Protein AF-A0A6J1DHR5-F1 (afdb_monomer)

Foldseek 3Di:
DDDDDDDDDDDDDDDDDDDPPDPCDDDPDCPPPPVNVVVVVCVVCPPVDDDDPDPPPVVCVVVVVPCVVVVCVCVPVVVVVVVVVVVVVVVVCPVPDDDPDDDDDD

InterPro domains:
  IPR040374 Protein BIC [PTHR34207] (28-106)

Radius of gyration: 37.53 Å; Cα contacts (8 Å, |Δi|>4): 6; chains: 1; bounding box: 62×73×91 Å

Organism: Momordica charantia (NCBI:txid3673)

pLDDT: mean 74.22, std 20.15, range [38.44, 95.81]

Mean predicted aligned error: 18.08 Å

Secondary structure (DSSP, 8-state):
-----------------------------S-S-HHHHHHHHHHHHTTTPPPPS--S-TTHHHHHH-THHHHHHHTSHHHHHHHHHHHHHHHHHHHHS---------

Sequence (106 aa):
MILPINPASAAAPESHDGSGVEKLLQPSKSSCGVRERLKRHREEVAGKVTVPEKWGKEELLKDWIDYSAFDRILAAKRIATARASLAAEGRRAANSRPALRVESRC

Solvent-accessible surface area (backbone atoms only — not comparable to full-atom values): 7392 Å² total; per-residue (Å²): 140,89,85,84,87,87,82,86,87,87,83,86,87,90,80,91,88,77,82,96,76,79,88,86,78,80,84,80,66,79,80,57,48,78,65,56,49,49,52,50,50,51,65,73,43,59,93,72,68,76,82,69,98,66,90,84,57,70,76,54,57,63,59,62,70,56,49,61,67,60,47,53,58,62,66,28,65,66,52,52,51,50,53,50,50,51,53,52,47,52,50,52,53,56,76,72,39,83,82,80,76,83,77,87,80,131

Structure (mmCIF, N/CA/C/O backbone):
data_AF-A0A6J1DHR5-F1
#
_entry.id   AF-A0A6J1DHR5-F1
#
loop_
_atom_site.group_PDB
_atom_site.id
_atom_site.type_symbol
_atom_site.label_atom_id
_atom_site.label_alt_id
_atom_site.label_comp_id
_atom_site.label_asym_id
_atom_site.label_entity_id
_atom_site.label_seq_id
_atom_site.pdbx_PDB_ins_code
_atom_site.Cartn_x
_atom_site.Cartn_y
_atom_site.Cartn_z
_atom_site.occupancy
_atom_site.B_iso_or_equiv
_atom_site.auth_seq_id
_atom_site.auth_comp_id
_atom_site.auth_asym_id
_atom_site.auth_atom_id
_atom_site.pdbx_PDB_model_num
ATOM 1 N N . MET A 1 1 ? -27.251 63.448 62.997 1.00 43.22 1 MET A N 1
ATOM 2 C CA . MET A 1 1 ? -26.210 63.621 64.031 1.00 43.22 1 MET A CA 1
ATOM 3 C C . MET A 1 1 ? -24.959 62.917 63.535 1.00 43.22 1 MET A C 1
ATOM 5 O O . MET A 1 1 ? -25.034 61.731 63.253 1.00 43.22 1 MET A O 1
ATOM 9 N N . ILE A 1 2 ? -23.875 63.660 63.316 1.00 44.88 2 ILE A N 1
ATOM 10 C CA . ILE A 1 2 ? -22.545 63.137 62.965 1.00 44.88 2 ILE A CA 1
ATOM 11 C C . ILE A 1 2 ? -21.660 63.277 64.211 1.00 44.88 2 ILE A C 1
ATOM 13 O O . ILE A 1 2 ? -21.801 64.284 64.903 1.00 44.88 2 ILE A O 1
ATOM 17 N N . LEU A 1 3 ? -20.770 62.289 64.410 1.00 45.09 3 LEU A N 1
ATOM 18 C CA . LEU A 1 3 ? -19.476 62.244 65.135 1.00 45.09 3 LEU A CA 1
ATOM 19 C C . LEU A 1 3 ? -19.399 61.059 66.130 1.00 45.09 3 LEU A C 1
ATOM 21 O O . LEU A 1 3 ? -20.418 60.730 66.732 1.00 45.09 3 LEU A O 1
ATOM 25 N N . PRO A 1 4 ? -18.202 60.511 66.435 1.00 45.06 4 PRO A N 1
ATOM 26 C CA . PRO A 1 4 ? -16.991 60.404 65.612 1.00 45.06 4 PRO A CA 1
ATOM 27 C C . PRO A 1 4 ? -16.317 59.011 65.673 1.00 45.06 4 PRO A C 1
ATOM 29 O O . PRO A 1 4 ? -16.642 58.143 66.476 1.00 45.06 4 PRO A O 1
ATOM 32 N N . ILE A 1 5 ? -15.333 58.838 64.794 1.00 46.94 5 ILE A N 1
ATOM 33 C CA . ILE A 1 5 ? -14.341 57.755 64.774 1.00 46.94 5 ILE A CA 1
ATOM 34 C C . ILE A 1 5 ? -13.220 58.048 65.797 1.00 46.94 5 ILE A C 1
ATOM 36 O O . ILE A 1 5 ? -12.957 59.220 66.068 1.00 46.94 5 ILE A O 1
ATOM 40 N N . ASN A 1 6 ? -12.518 56.973 66.206 1.00 47.69 6 ASN A N 1
ATOM 41 C CA . ASN A 1 6 ? -11.141 56.854 66.750 1.00 47.69 6 ASN A CA 1
ATOM 42 C C . ASN A 1 6 ? -10.959 56.729 68.282 1.00 47.69 6 ASN A C 1
ATOM 44 O O . ASN A 1 6 ? -11.803 57.198 69.038 1.00 47.69 6 ASN A O 1
ATOM 48 N N . PRO A 1 7 ? -9.776 56.278 68.763 1.00 52.38 7 PRO A N 1
ATOM 49 C CA . PRO A 1 7 ? -8.885 55.205 68.276 1.00 52.38 7 PRO A CA 1
ATOM 50 C C . PRO A 1 7 ? -8.278 54.365 69.437 1.00 52.38 7 PRO A C 1
ATOM 52 O O . PRO A 1 7 ? -8.415 54.697 70.606 1.00 52.38 7 PRO A O 1
ATOM 55 N N . ALA A 1 8 ? -7.474 53.360 69.080 1.00 39.16 8 ALA A N 1
ATOM 56 C CA . ALA A 1 8 ? -6.364 52.824 69.880 1.00 39.16 8 ALA A CA 1
ATOM 57 C C . ALA A 1 8 ? -6.686 51.959 71.119 1.00 39.16 8 ALA A C 1
ATOM 59 O O . ALA A 1 8 ? -6.861 52.438 72.233 1.00 39.16 8 ALA A O 1
ATOM 60 N N . SER A 1 9 ? -6.501 50.648 70.957 1.00 39.69 9 SER A N 1
ATOM 61 C CA . SER A 1 9 ? -5.573 49.948 71.846 1.00 39.69 9 SER A CA 1
ATOM 62 C C . SER A 1 9 ? -4.668 49.063 70.998 1.00 39.69 9 SER A C 1
ATOM 64 O O . SER A 1 9 ? -5.127 48.212 70.238 1.00 39.69 9 SER A O 1
ATOM 66 N N . ALA A 1 10 ? -3.385 49.386 71.055 1.00 45.09 10 ALA A N 1
ATOM 67 C CA . ALA A 1 10 ? -2.303 48.804 70.291 1.00 45.09 10 ALA A CA 1
ATOM 68 C C . ALA A 1 10 ? -1.669 47.641 71.063 1.00 45.09 10 ALA A C 1
ATOM 70 O O . ALA A 1 10 ? -1.391 47.799 72.247 1.00 45.09 10 ALA A O 1
ATOM 71 N N . ALA A 1 11 ? -1.378 46.535 70.372 1.00 39.44 11 ALA A N 1
ATOM 72 C CA . ALA A 1 11 ? -0.170 45.718 70.547 1.00 39.44 11 ALA A CA 1
ATOM 73 C C . ALA A 1 11 ? -0.157 44.578 69.504 1.00 39.44 11 ALA A C 1
ATOM 75 O O . ALA A 1 11 ? -1.039 43.726 69.495 1.00 39.44 11 ALA A O 1
ATOM 76 N N . ALA A 1 12 ? 0.836 44.595 68.614 1.00 43.91 12 ALA A N 1
ATOM 77 C CA . ALA A 1 12 ? 1.287 43.459 67.792 1.00 43.91 12 ALA A CA 1
ATOM 78 C C . ALA A 1 12 ? 2.415 42.704 68.551 1.00 43.91 12 ALA A C 1
ATOM 80 O O . ALA A 1 12 ? 2.706 43.126 69.675 1.00 43.91 12 ALA A O 1
ATOM 81 N N . PRO A 1 13 ? 3.164 41.727 67.980 1.00 56.06 13 PRO A N 1
ATOM 82 C CA . PRO A 1 13 ? 3.050 40.963 66.720 1.00 56.06 13 PRO A CA 1
ATOM 83 C C . PRO A 1 13 ? 3.190 39.430 66.981 1.00 56.06 13 PRO A C 1
ATOM 85 O O . PRO A 1 13 ? 2.895 39.016 68.092 1.00 56.06 13 PRO A O 1
ATOM 88 N N . GLU A 1 14 ? 3.667 38.647 65.989 1.00 38.56 14 GLU A N 1
ATOM 89 C CA . GLU A 1 14 ? 4.045 37.200 65.968 1.00 38.56 14 GLU A CA 1
ATOM 90 C C . GLU A 1 14 ? 3.063 36.357 65.119 1.00 38.56 14 GLU A C 1
ATOM 92 O O . GLU A 1 14 ? 1.865 36.372 65.370 1.00 38.56 14 GLU A O 1
ATOM 97 N N . SER A 1 15 ? 3.425 35.567 64.107 1.00 43.22 15 SER A N 1
ATOM 98 C CA . SER A 1 15 ? 4.636 35.374 63.301 1.00 43.22 15 SER A CA 1
ATOM 99 C C . SER A 1 15 ? 4.249 34.400 62.160 1.00 43.22 15 SER A C 1
ATOM 101 O O . SER A 1 15 ? 3.221 33.728 62.206 1.00 43.22 15 SER A O 1
ATOM 103 N N . HIS A 1 16 ? 5.046 34.417 61.091 1.00 48.34 16 HIS A N 1
ATOM 104 C CA . HIS A 1 16 ? 4.967 33.603 59.870 1.00 48.34 16 HIS A CA 1
ATOM 105 C C . HIS A 1 16 ? 4.837 32.083 60.084 1.00 48.34 16 HIS A C 1
ATOM 107 O O . HIS A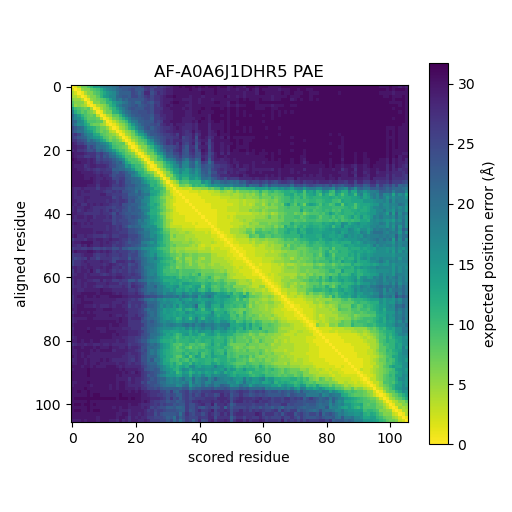 1 16 ? 5.404 31.583 61.045 1.00 48.34 16 HIS A O 1
ATOM 113 N N . ASP A 1 17 ? 4.257 31.391 59.085 1.00 38.44 17 ASP A N 1
ATOM 114 C CA . ASP A 1 17 ? 4.646 30.070 58.514 1.00 38.44 17 ASP A CA 1
ATOM 115 C C . ASP A 1 17 ? 3.363 29.351 58.027 1.00 38.44 17 ASP A C 1
ATOM 117 O O . ASP A 1 17 ? 2.397 29.247 58.765 1.00 38.44 17 ASP A O 1
ATOM 121 N N . GLY A 1 18 ? 3.162 28.894 56.796 1.00 40.59 18 GLY A N 1
ATOM 122 C CA . GLY A 1 18 ? 4.077 28.552 55.731 1.00 40.59 18 GLY A CA 1
ATOM 123 C C . GLY A 1 18 ? 3.283 28.106 54.517 1.00 40.59 18 GLY A C 1
ATOM 124 O O . GLY A 1 18 ? 2.320 27.351 54.606 1.00 40.59 18 GLY A O 1
ATOM 125 N N . SER A 1 19 ? 3.741 28.587 53.370 1.00 41.00 19 SER A N 1
ATOM 126 C CA . SER A 1 19 ? 4.042 27.729 52.232 1.00 41.00 19 SER A CA 1
ATOM 127 C C . SER A 1 19 ? 2.963 26.716 51.824 1.00 41.00 19 SER A C 1
ATOM 129 O O . SER A 1 19 ? 3.082 25.510 52.034 1.00 41.00 19 SER A O 1
ATOM 131 N N . GLY A 1 20 ? 1.953 27.208 51.104 1.00 39.62 20 GLY A N 1
ATOM 132 C CA . GLY A 1 20 ? 1.202 26.402 50.146 1.00 39.62 20 GLY A CA 1
ATOM 133 C C . GLY A 1 20 ? 2.110 25.972 48.991 1.00 39.62 20 GLY A C 1
ATOM 134 O O . GLY A 1 20 ? 2.027 26.516 47.892 1.00 39.62 20 GLY A O 1
ATOM 135 N N . VAL A 1 21 ? 2.990 25.006 49.247 1.00 51.81 21 VAL A N 1
ATOM 136 C CA . VAL A 1 21 ? 3.760 24.281 48.237 1.00 51.81 21 VAL A CA 1
ATOM 137 C C . VAL A 1 21 ? 3.404 22.810 48.341 1.00 51.81 21 VAL A C 1
ATOM 139 O O . VAL A 1 21 ? 4.001 22.069 49.096 1.00 51.81 21 VAL A O 1
ATOM 142 N N . GLU A 1 22 ? 2.396 22.396 47.583 1.00 48.53 22 GLU A N 1
ATOM 143 C CA . GLU A 1 22 ? 2.410 21.104 46.890 1.00 48.53 22 GLU A CA 1
ATOM 144 C C . GLU A 1 22 ? 1.215 21.027 45.938 1.00 48.53 22 GLU A C 1
ATOM 146 O O . GLU A 1 22 ? 0.290 20.231 46.055 1.00 48.53 22 GLU A O 1
ATOM 151 N N . LYS A 1 23 ? 1.258 21.874 44.909 1.00 44.97 23 LYS A N 1
ATOM 152 C CA . LYS A 1 23 ? 0.707 21.476 43.612 1.00 44.97 23 LYS A CA 1
ATOM 153 C C . LYS A 1 23 ? 1.863 21.207 42.659 1.00 44.97 23 LYS A C 1
ATOM 155 O O . LYS A 1 23 ? 2.026 21.859 41.636 1.00 44.97 23 LYS A O 1
ATOM 160 N N . LEU A 1 24 ? 2.697 20.248 43.052 1.00 48.88 24 LEU A N 1
ATOM 161 C CA . LEU A 1 24 ? 3.796 19.705 42.260 1.00 48.88 24 LEU A CA 1
ATOM 162 C C . LEU A 1 24 ? 3.430 18.281 41.819 1.00 48.88 24 LEU A C 1
ATOM 164 O O . LEU A 1 24 ? 3.979 17.294 42.279 1.00 48.88 24 LEU A O 1
ATOM 168 N N . LEU A 1 25 ? 2.452 18.192 40.916 1.00 48.81 25 LEU A N 1
ATOM 169 C CA . LEU A 1 25 ? 2.140 17.014 40.098 1.00 48.81 25 LEU A CA 1
ATOM 170 C C . LEU A 1 25 ? 1.260 17.559 38.948 1.00 48.81 25 LEU A C 1
ATOM 172 O O . LEU A 1 25 ? 0.140 17.984 39.189 1.00 48.81 25 LEU A O 1
ATOM 176 N N . GLN A 1 26 ? 1.668 17.663 37.685 1.00 41.56 26 GLN A N 1
ATOM 177 C CA . GLN A 1 26 ? 2.598 16.831 36.934 1.00 41.56 26 GLN A CA 1
ATOM 178 C C . GLN A 1 26 ? 3.148 17.599 35.726 1.00 41.56 26 GLN A C 1
ATOM 180 O O . GLN A 1 26 ? 2.387 18.009 34.851 1.00 41.56 26 GLN A O 1
ATOM 185 N N . PRO A 1 27 ? 4.471 17.638 35.570 1.00 48.22 27 PRO A N 1
ATOM 186 C CA . PRO A 1 27 ? 5.073 17.482 34.265 1.00 48.22 27 PRO A CA 1
ATOM 187 C C . PRO A 1 27 ? 5.803 16.140 34.260 1.00 48.22 27 PRO A C 1
ATOM 189 O O . PRO A 1 27 ? 7.018 16.089 34.447 1.00 48.22 27 PRO A O 1
ATOM 192 N N . SER A 1 28 ? 5.098 15.025 34.024 1.00 41.38 28 SER A N 1
ATOM 193 C CA . SER A 1 28 ? 5.810 13.809 33.620 1.00 41.38 28 SER A CA 1
ATOM 194 C C . SER A 1 28 ? 6.206 13.970 32.155 1.00 41.38 28 SER A C 1
ATOM 196 O O . SER A 1 28 ? 5.529 13.524 31.226 1.00 41.38 28 SER A O 1
ATOM 198 N N . LYS A 1 29 ? 7.326 14.673 31.982 1.00 52.25 29 LYS A N 1
ATOM 199 C CA . LYS A 1 29 ? 8.389 14.378 31.025 1.00 52.25 29 LYS A CA 1
ATOM 200 C C . LYS A 1 29 ? 8.173 12.987 30.429 1.00 52.25 29 LYS A C 1
ATOM 202 O O . LYS A 1 29 ? 8.122 12.001 31.164 1.00 52.25 29 LYS A O 1
ATOM 207 N N . SER A 1 30 ? 8.033 12.903 29.113 1.00 54.53 30 SER A N 1
ATOM 208 C CA . SER A 1 30 ? 7.947 11.656 28.355 1.00 54.53 30 SER A CA 1
ATOM 209 C C . SER A 1 30 ? 9.263 10.858 28.423 1.00 54.53 30 SER A C 1
ATOM 211 O O . SER A 1 30 ? 9.895 10.598 27.407 1.00 54.53 30 SER A O 1
ATOM 213 N N . SER A 1 31 ? 9.690 10.472 29.629 1.00 58.88 31 SER A N 1
ATOM 214 C CA . SER A 1 31 ? 10.714 9.452 29.883 1.00 58.88 31 SER A CA 1
ATOM 215 C C . SER A 1 31 ? 10.223 8.065 29.460 1.00 58.88 31 SER A C 1
ATOM 217 O O . SER A 1 31 ? 11.012 7.138 29.323 1.00 58.88 31 SER A O 1
ATOM 219 N N . CYS A 1 32 ? 8.917 7.933 29.245 1.00 60.94 32 CYS A N 1
ATOM 220 C CA . CYS A 1 32 ? 8.289 6.783 28.634 1.00 60.94 32 CYS A CA 1
ATOM 221 C C . CYS A 1 32 ? 8.651 6.788 27.141 1.00 60.94 32 CYS A C 1
ATOM 223 O O . CYS A 1 32 ? 8.223 7.687 26.410 1.00 60.94 32 CYS A O 1
ATOM 225 N N . GLY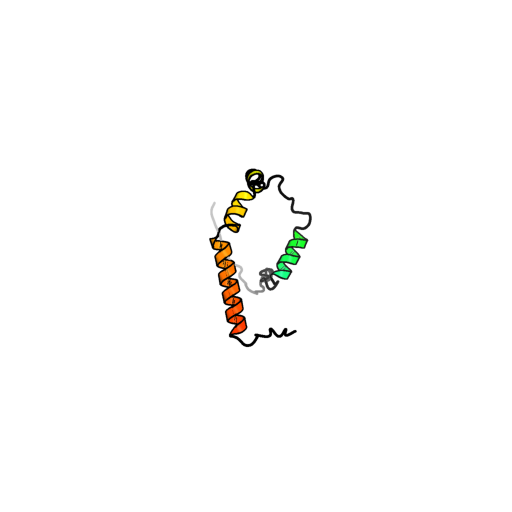 A 1 33 ? 9.473 5.832 26.708 1.00 87.06 33 GLY A N 1
ATOM 226 C CA . GLY A 1 33 ? 9.866 5.692 25.311 1.00 87.06 33 GLY A CA 1
ATOM 227 C C . GLY A 1 33 ? 8.657 5.544 24.385 1.00 87.06 33 GLY A C 1
ATOM 228 O O . GLY A 1 33 ? 7.521 5.309 24.810 1.00 87.06 33 GLY A O 1
ATOM 229 N N . VAL A 1 34 ? 8.888 5.683 23.074 1.00 92.25 34 VAL A N 1
ATOM 230 C CA . VAL A 1 34 ? 7.825 5.565 22.055 1.00 92.25 34 VAL A CA 1
ATOM 231 C C . VAL A 1 34 ? 7.056 4.246 22.205 1.00 92.25 34 VAL A C 1
ATOM 233 O O . VAL A 1 34 ? 5.835 4.221 22.039 1.00 92.25 34 VAL A O 1
ATOM 236 N N . ARG A 1 35 ? 7.756 3.168 22.580 1.00 93.50 35 ARG A N 1
ATOM 237 C CA . ARG A 1 35 ? 7.178 1.846 22.840 1.00 93.50 35 ARG A CA 1
ATOM 238 C C . ARG A 1 35 ? 6.215 1.870 24.022 1.00 93.50 35 ARG A C 1
ATOM 240 O O . ARG A 1 35 ? 5.080 1.419 23.888 1.00 93.50 35 ARG A O 1
ATOM 247 N N . GLU A 1 36 ? 6.648 2.381 25.165 1.00 93.94 36 GLU A N 1
ATOM 248 C CA . GLU A 1 36 ? 5.857 2.379 26.394 1.00 93.94 36 GLU A CA 1
ATOM 249 C C . GLU A 1 36 ? 4.658 3.335 26.277 1.00 93.94 36 GLU A C 1
ATOM 251 O O . GLU A 1 36 ? 3.567 3.018 26.755 1.00 93.94 36 GLU A O 1
ATOM 256 N N . ARG A 1 37 ? 4.809 4.450 25.547 1.00 93.94 37 ARG A N 1
ATOM 257 C CA . ARG A 1 37 ? 3.693 5.341 25.195 1.00 93.94 37 ARG A CA 1
ATOM 258 C C . ARG A 1 37 ? 2.655 4.638 24.318 1.00 93.94 37 ARG A C 1
ATOM 260 O O . ARG A 1 37 ? 1.462 4.770 24.573 1.00 93.94 37 ARG A O 1
ATOM 267 N N . LEU A 1 38 ? 3.089 3.873 23.313 1.00 94.19 38 LEU A N 1
ATOM 268 C CA . LEU A 1 38 ? 2.180 3.116 22.448 1.00 94.19 38 LEU A CA 1
ATOM 269 C C . LEU A 1 38 ? 1.477 1.983 23.205 1.00 94.19 38 LEU A C 1
ATOM 271 O O . LEU A 1 38 ? 0.288 1.763 22.989 1.00 94.19 38 LEU A O 1
ATOM 275 N N . LYS A 1 39 ? 2.194 1.278 24.091 1.00 94.50 39 LYS A N 1
ATOM 276 C CA . LYS A 1 39 ? 1.617 0.216 24.927 1.00 94.50 39 LYS A CA 1
ATOM 277 C C . LYS A 1 39 ? 0.469 0.763 25.776 1.00 94.50 39 LYS A C 1
ATOM 279 O O . LYS A 1 39 ? -0.642 0.255 25.683 1.00 94.50 39 LYS A O 1
ATOM 284 N N . ARG A 1 40 ? 0.730 1.842 26.515 1.00 95.56 40 ARG A N 1
ATOM 285 C CA . ARG A 1 40 ? -0.274 2.504 27.354 1.00 95.56 40 ARG A CA 1
ATOM 286 C C . ARG A 1 40 ? -1.480 2.965 26.540 1.00 95.56 40 ARG A C 1
ATOM 288 O O . ARG A 1 40 ? -2.607 2.654 26.891 1.00 95.56 40 ARG A O 1
ATOM 295 N N . HIS A 1 41 ? -1.238 3.631 25.410 1.00 94.69 41 HIS A N 1
ATOM 296 C CA . HIS A 1 41 ? -2.318 4.120 24.558 1.00 94.69 41 HIS A CA 1
ATOM 297 C C . HIS A 1 41 ? -3.211 2.985 24.040 1.00 94.69 41 HIS A C 1
ATOM 299 O O . HIS A 1 41 ? -4.430 3.115 24.060 1.00 94.69 41 HIS A O 1
ATOM 305 N N . ARG A 1 42 ? -2.626 1.851 23.621 1.00 94.25 42 ARG A N 1
ATOM 306 C CA . ARG A 1 42 ? -3.392 0.670 23.186 1.00 94.25 42 ARG A CA 1
ATOM 307 C C . ARG A 1 42 ? -4.297 0.136 24.291 1.00 94.25 42 ARG A C 1
ATOM 309 O O . ARG A 1 42 ? -5.450 -0.160 24.011 1.00 94.25 42 ARG A O 1
ATOM 316 N N . GLU A 1 43 ? -3.783 0.023 25.513 1.00 95.69 43 GLU A N 1
ATOM 317 C CA . GLU A 1 43 ? -4.554 -0.434 26.678 1.00 95.69 43 GLU A CA 1
ATOM 318 C C . GLU A 1 43 ? -5.667 0.563 27.039 1.00 95.69 43 GLU A C 1
ATOM 320 O O . GLU A 1 43 ? -6.796 0.165 27.312 1.00 95.69 43 GLU A O 1
ATOM 325 N N . GLU A 1 44 ? -5.382 1.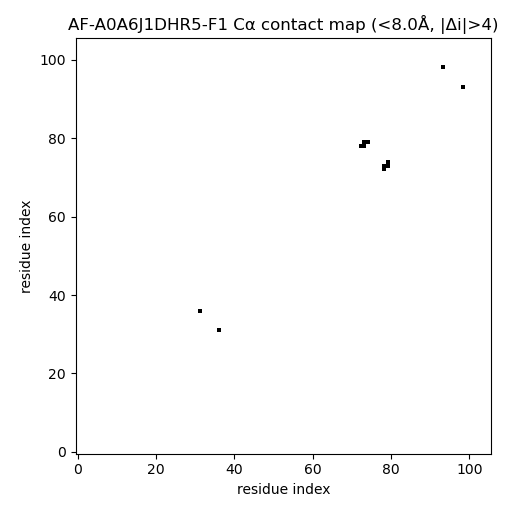865 26.977 1.00 95.50 44 GLU A N 1
ATOM 326 C CA . GLU A 1 44 ? -6.337 2.927 27.303 1.00 95.50 44 GLU A CA 1
ATOM 327 C C . GLU A 1 44 ? -7.538 2.969 26.353 1.00 95.50 44 GLU A C 1
ATOM 329 O O . GLU A 1 44 ? -8.659 3.213 26.812 1.00 95.50 44 GLU A O 1
ATOM 334 N N . VAL A 1 45 ? -7.318 2.752 25.052 1.00 95.81 45 VAL A N 1
ATOM 335 C CA . VAL A 1 45 ? -8.347 2.896 24.005 1.00 95.81 45 VAL A CA 1
ATOM 336 C C . VAL A 1 45 ? -8.952 1.567 23.540 1.00 95.81 45 VAL A C 1
ATOM 338 O O . VAL A 1 45 ? -9.927 1.573 22.783 1.00 95.81 45 VAL A O 1
ATOM 341 N N . ALA A 1 46 ? -8.414 0.428 23.993 1.00 93.44 46 ALA A N 1
ATOM 342 C CA . ALA A 1 46 ? -8.929 -0.900 23.665 1.00 93.44 46 ALA A CA 1
ATOM 343 C C . ALA A 1 46 ? -10.421 -1.015 24.017 1.00 93.44 46 ALA A C 1
ATOM 345 O O . ALA A 1 46 ? -10.834 -0.753 25.144 1.00 93.44 46 ALA A O 1
ATOM 346 N N 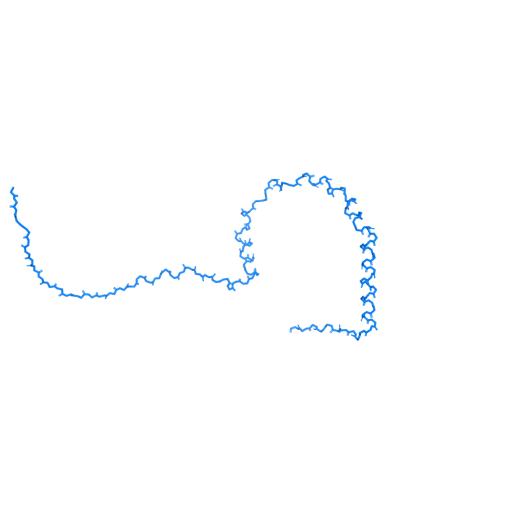. GLY A 1 47 ? -11.240 -1.379 23.027 1.00 93.81 47 GLY A N 1
ATOM 347 C CA . GLY A 1 47 ? -12.691 -1.535 23.177 1.00 93.81 47 GLY A CA 1
ATOM 348 C C . GLY A 1 47 ? -13.489 -0.232 23.311 1.00 93.81 47 GLY A C 1
ATOM 349 O O . GLY A 1 47 ? -14.714 -0.286 23.332 1.00 93.81 47 GLY A O 1
ATOM 350 N N . LYS A 1 48 ? -12.831 0.934 23.378 1.00 94.94 48 LYS A N 1
ATOM 351 C CA . LYS A 1 48 ? -13.490 2.251 23.493 1.00 94.94 48 LYS A CA 1
ATOM 352 C C . LYS A 1 48 ? -13.590 2.995 22.167 1.00 94.94 48 LYS A C 1
ATOM 354 O O . LYS A 1 48 ? -14.316 3.978 22.070 1.00 94.94 48 LYS A O 1
ATOM 359 N N . VAL A 1 49 ? -12.836 2.556 21.163 1.00 92.88 49 VAL A N 1
ATOM 360 C CA . VAL A 1 49 ? -12.817 3.171 19.836 1.00 92.88 49 VAL A CA 1
ATOM 361 C C . VAL A 1 49 ? -13.654 2.327 18.894 1.00 92.88 49 VAL A C 1
ATOM 363 O O . VAL A 1 49 ? -13.387 1.141 18.704 1.00 92.88 49 VAL A O 1
ATOM 366 N N . THR A 1 50 ? -14.655 2.956 18.294 1.00 93.31 50 THR A N 1
ATOM 367 C CA . THR A 1 50 ? -15.435 2.382 17.205 1.00 93.31 50 THR A CA 1
ATOM 368 C C . THR A 1 50 ? -14.853 2.831 15.872 1.00 93.31 50 THR A C 1
ATOM 370 O O . THR A 1 50 ? -14.410 3.970 15.712 1.00 93.31 50 THR A O 1
ATOM 373 N N . VAL A 1 51 ? -14.833 1.917 14.904 1.00 92.69 51 VAL A N 1
ATOM 374 C CA . VAL A 1 51 ? -14.544 2.286 13.518 1.00 92.69 51 VAL A CA 1
ATOM 375 C C . VAL A 1 51 ? -15.791 2.986 12.971 1.00 92.69 51 VAL A 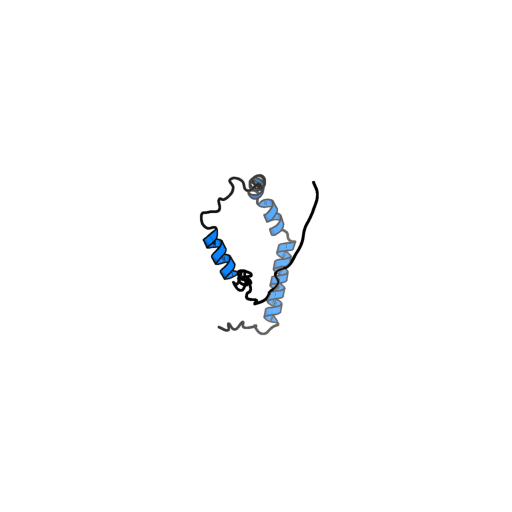C 1
ATOM 377 O O . VAL A 1 51 ? -16.890 2.450 13.137 1.00 92.69 51 VAL A O 1
ATOM 380 N N . PRO A 1 52 ? -15.657 4.171 12.356 1.00 95.31 52 PRO A N 1
ATOM 381 C CA . PRO A 1 52 ? -16.781 4.831 11.706 1.00 95.31 52 PRO A CA 1
ATOM 382 C C . PRO A 1 52 ? -17.420 3.940 10.633 1.00 95.31 52 PRO A C 1
ATOM 384 O O . PRO A 1 52 ? -16.722 3.189 9.956 1.00 95.31 52 PRO A O 1
ATOM 387 N N . GLU A 1 53 ? -18.736 4.066 10.437 1.00 94.88 53 GLU A N 1
ATOM 388 C CA . GLU A 1 53 ? -19.467 3.308 9.404 1.00 94.88 53 GLU A CA 1
ATOM 389 C C . GLU A 1 53 ? -18.955 3.615 7.988 1.00 94.88 53 GLU A C 1
ATOM 391 O O . GLU A 1 53 ? -18.941 2.748 7.118 1.00 94.88 53 GLU A O 1
ATOM 396 N N . LYS A 1 54 ? -18.507 4.854 7.770 1.00 94.88 54 LYS A N 1
ATOM 397 C CA . LYS A 1 54 ? -17.967 5.336 6.499 1.00 94.88 54 LYS A CA 1
ATOM 398 C C . LYS A 1 54 ? -16.538 5.817 6.695 1.00 94.88 54 LYS A C 1
ATOM 400 O O . LYS A 1 54 ? -16.243 6.558 7.632 1.00 94.88 54 LYS A O 1
ATOM 405 N N . TRP A 1 55 ? -15.665 5.430 5.780 1.00 92.25 55 TRP A N 1
ATOM 406 C CA . TRP A 1 55 ? -14.298 5.924 5.665 1.00 92.25 55 TRP A CA 1
ATOM 407 C C . TRP A 1 55 ? -14.239 7.267 4.911 1.00 92.25 55 TRP A C 1
ATOM 409 O O . TRP A 1 55 ? -13.320 8.056 5.132 1.00 92.25 55 TRP A O 1
ATOM 419 N N . GLY A 1 56 ? -15.222 7.559 4.053 1.00 93.44 56 GLY A N 1
ATOM 420 C CA . GLY A 1 56 ? -15.302 8.798 3.268 1.00 93.44 56 GLY A CA 1
ATOM 421 C C . GLY A 1 56 ? -14.511 8.766 1.956 1.00 93.44 56 GLY A C 1
ATOM 422 O O . GLY A 1 56 ? -14.269 9.810 1.359 1.00 93.44 56 GLY A O 1
ATOM 423 N N . LYS A 1 57 ? -14.067 7.581 1.527 1.00 92.25 57 LYS A N 1
ATOM 424 C CA . LYS A 1 57 ? -13.366 7.333 0.252 1.00 92.25 57 LYS A CA 1
ATOM 425 C C . LYS A 1 57 ? -13.954 6.139 -0.499 1.00 92.25 57 LYS A C 1
ATOM 427 O O . LYS A 1 57 ? -13.266 5.473 -1.268 1.00 92.25 57 LYS A O 1
ATOM 432 N N . GLU A 1 58 ? -15.226 5.844 -0.252 1.00 92.62 58 GLU A N 1
ATOM 433 C CA . GLU A 1 58 ? -15.925 4.681 -0.800 1.00 92.62 58 GLU A CA 1
ATOM 434 C C . GLU A 1 58 ? -15.977 4.707 -2.332 1.00 92.62 58 GLU A C 1
ATOM 436 O O . GLU A 1 58 ? -15.975 3.657 -2.967 1.00 92.62 58 GLU A O 1
ATOM 441 N N . GLU A 1 59 ? -15.978 5.896 -2.933 1.00 88.62 59 GLU A N 1
ATOM 442 C CA . GLU A 1 59 ? -15.941 6.076 -4.387 1.00 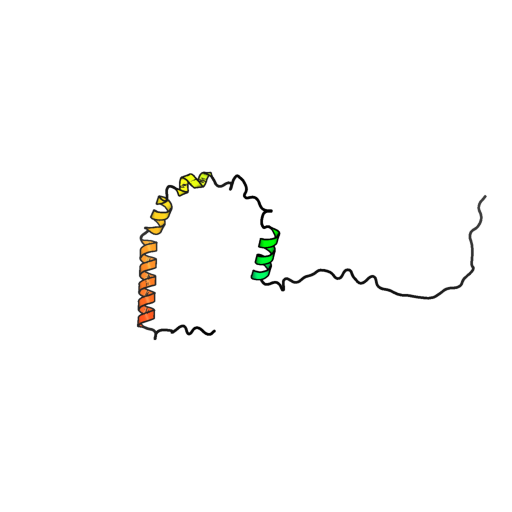88.62 59 GLU A CA 1
ATOM 443 C C . GLU A 1 59 ? -14.680 5.482 -5.032 1.00 88.62 59 GLU A C 1
ATOM 445 O O . GLU A 1 59 ? -14.780 4.843 -6.079 1.00 88.62 59 GLU A O 1
ATOM 450 N N . LEU A 1 60 ? -13.527 5.568 -4.355 1.00 86.56 60 LEU A N 1
ATOM 451 C CA . LEU A 1 60 ? -12.250 5.048 -4.855 1.00 86.56 60 LEU A CA 1
ATOM 452 C C . LEU A 1 60 ? -12.192 3.517 -4.858 1.00 86.56 60 LEU A C 1
ATOM 454 O O . LEU A 1 60 ? -11.352 2.938 -5.543 1.00 86.56 60 LEU A O 1
ATOM 458 N N . LEU A 1 61 ? -13.074 2.840 -4.113 1.00 85.88 61 LEU A N 1
ATOM 459 C CA . LEU A 1 61 ? -13.095 1.375 -4.071 1.00 85.88 61 LEU A CA 1
ATOM 460 C C . LEU A 1 61 ? -13.403 0.774 -5.442 1.00 85.88 61 LEU A C 1
ATOM 462 O O . LEU A 1 61 ? -12.877 -0.284 -5.769 1.00 85.88 61 LEU A O 1
ATOM 466 N N . LYS A 1 62 ? -14.226 1.449 -6.252 1.00 83.31 62 LYS A N 1
ATOM 467 C CA . LYS A 1 62 ? -14.539 1.002 -7.615 1.00 83.31 62 LYS A CA 1
ATOM 468 C C . LYS A 1 62 ? -13.324 1.130 -8.529 1.00 83.31 62 LYS A C 1
ATOM 470 O O . LYS A 1 62 ? -13.030 0.209 -9.284 1.00 83.31 62 LYS A O 1
ATOM 475 N N . ASP A 1 63 ? -12.590 2.226 -8.389 1.00 82.12 63 ASP A N 1
ATOM 476 C CA . ASP A 1 63 ? -11.409 2.515 -9.200 1.00 82.12 63 ASP A CA 1
ATOM 477 C C . ASP A 1 63 ? -10.223 1.615 -8.834 1.00 82.12 63 ASP A C 1
ATOM 479 O O . ASP A 1 63 ? -9.384 1.314 -9.675 1.00 82.12 63 ASP A O 1
ATOM 483 N N . TRP A 1 64 ? -10.149 1.144 -7.587 1.00 81.00 64 TRP A N 1
ATOM 484 C CA . TRP A 1 64 ? -9.084 0.243 -7.134 1.00 81.00 64 TRP A CA 1
ATOM 485 C C . TRP A 1 64 ? -9.278 -1.215 -7.559 1.00 81.00 64 TRP A C 1
ATOM 487 O O . TRP A 1 64 ? -8.316 -1.982 -7.515 1.00 81.00 64 TRP A O 1
ATOM 497 N N . ILE A 1 65 ? -10.488 -1.603 -7.980 1.00 81.06 65 ILE A N 1
ATOM 498 C CA . ILE A 1 65 ? -10.736 -2.924 -8.580 1.00 81.06 65 ILE A CA 1
ATOM 499 C C . ILE A 1 65 ? -10.072 -3.002 -9.957 1.00 81.06 65 ILE A C 1
ATOM 501 O O . ILE A 1 65 ? -9.493 -4.032 -10.305 1.00 81.06 65 ILE A O 1
ATOM 505 N N . ASP A 1 66 ? -10.107 -1.910 -10.724 1.00 80.38 66 ASP A N 1
ATOM 506 C CA . ASP A 1 66 ? -9.358 -1.804 -11.971 1.00 80.38 66 ASP A CA 1
ATOM 507 C C . ASP A 1 66 ? -7.893 -1.443 -11.673 1.00 80.38 66 ASP A C 1
ATOM 509 O O . ASP A 1 66 ? -7.441 -0.302 -11.776 1.00 80.38 66 ASP A O 1
ATOM 513 N N . TYR A 1 67 ? -7.115 -2.459 -11.293 1.00 74.69 67 TYR A N 1
ATOM 514 C CA . TYR A 1 67 ? -5.689 -2.326 -10.982 1.00 74.69 67 TYR A CA 1
ATOM 515 C C . TYR A 1 67 ? -4.826 -1.926 -12.200 1.00 74.69 67 TYR A C 1
ATOM 517 O O . TYR A 1 67 ? -3.621 -1.692 -12.070 1.00 74.69 67 TYR A O 1
ATOM 525 N N . SER A 1 68 ? -5.425 -1.779 -13.392 1.00 81.38 68 SER A N 1
ATOM 526 C CA . SER A 1 68 ? -4.702 -1.500 -14.634 1.00 81.38 68 SER A CA 1
ATOM 527 C C . SER A 1 68 ? -3.929 -0.179 -14.609 1.00 81.38 68 SER A C 1
ATOM 529 O O . SER A 1 68 ? -2.884 -0.072 -15.253 1.00 81.38 68 SER A O 1
ATOM 531 N N . ALA A 1 69 ? -4.383 0.827 -13.855 1.00 77.31 69 ALA A N 1
ATOM 532 C CA . ALA A 1 69 ? -3.652 2.085 -13.698 1.00 77.31 69 ALA A CA 1
ATOM 533 C C . ALA A 1 69 ? -2.307 1.883 -12.973 1.00 77.31 69 ALA A C 1
ATOM 535 O O . ALA A 1 69 ? -1.280 2.413 -13.409 1.00 77.31 69 ALA A O 1
ATOM 536 N N . PHE A 1 70 ? -2.292 1.076 -11.909 1.00 79.81 70 PHE A N 1
ATOM 537 C CA . PHE A 1 70 ? -1.075 0.736 -11.170 1.00 79.81 70 PHE A CA 1
ATOM 538 C C . PHE A 1 70 ? -0.172 -0.190 -11.983 1.00 79.81 70 PHE A C 1
ATOM 540 O O . PHE A 1 70 ? 1.037 0.048 -12.060 1.00 79.81 70 PHE A O 1
ATOM 547 N N . ASP A 1 71 ? -0.748 -1.175 -12.671 1.00 81.25 71 ASP A N 1
ATOM 548 C CA . ASP A 1 71 ? 0.013 -2.082 -13.528 1.00 81.25 71 ASP A CA 1
ATOM 549 C C . ASP A 1 71 ? 0.703 -1.350 -14.673 1.00 81.25 71 ASP A C 1
ATOM 551 O O . ASP A 1 71 ? 1.855 -1.645 -14.965 1.00 81.25 71 ASP A O 1
ATOM 555 N N . ARG A 1 72 ? 0.079 -0.337 -15.287 1.00 84.88 72 ARG A N 1
ATOM 556 C CA . ARG A 1 72 ? 0.747 0.488 -16.312 1.00 84.88 72 ARG A CA 1
ATOM 557 C C . ARG A 1 72 ? 1.968 1.217 -15.762 1.00 84.88 72 ARG A C 1
ATOM 559 O O . ARG A 1 72 ? 2.969 1.337 -16.467 1.00 84.88 72 ARG A O 1
ATOM 566 N N . ILE A 1 73 ? 1.904 1.696 -14.518 1.00 83.81 73 ILE A N 1
ATOM 567 C CA . ILE A 1 73 ? 3.041 2.346 -13.855 1.00 83.81 73 ILE A CA 1
ATOM 568 C C . ILE A 1 73 ? 4.146 1.316 -13.598 1.00 83.81 73 ILE A C 1
ATOM 570 O O . ILE A 1 73 ? 5.301 1.574 -13.928 1.00 83.81 73 ILE A O 1
ATOM 574 N N . LEU A 1 74 ? 3.807 0.141 -13.064 1.00 82.94 74 LEU A N 1
ATOM 575 C CA . LEU A 1 74 ? 4.775 -0.913 -12.737 1.00 82.94 74 LEU A CA 1
ATOM 576 C C . LEU A 1 74 ? 5.381 -1.584 -13.975 1.00 82.94 74 LEU A C 1
ATOM 578 O O . LEU A 1 74 ? 6.579 -1.873 -13.998 1.00 82.94 74 LEU A O 1
ATOM 582 N N . ALA A 1 75 ? 4.578 -1.782 -15.016 1.00 81.75 75 ALA A N 1
ATOM 583 C CA . ALA A 1 75 ? 4.990 -2.296 -16.316 1.00 81.75 75 ALA A CA 1
ATOM 584 C C . ALA A 1 75 ? 5.715 -1.239 -17.160 1.00 81.75 75 ALA A C 1
ATOM 586 O O . ALA A 1 75 ? 6.275 -1.564 -18.211 1.00 81.75 75 ALA A O 1
ATOM 587 N N . ALA A 1 76 ? 5.745 0.026 -16.722 1.00 86.56 76 ALA A N 1
ATOM 588 C CA . ALA A 1 76 ? 6.460 1.066 -17.434 1.00 86.56 76 ALA A CA 1
ATOM 589 C C . ALA A 1 76 ? 7.937 0.685 -17.568 1.00 86.56 76 ALA A C 1
ATOM 591 O O . ALA A 1 76 ? 8.643 0.428 -16.586 1.00 86.56 76 ALA A O 1
ATOM 592 N N . LYS A 1 77 ? 8.438 0.746 -18.808 1.00 88.94 77 LYS A N 1
ATOM 593 C CA . LYS A 1 77 ? 9.829 0.421 -19.157 1.00 88.94 77 LYS A CA 1
ATOM 594 C C . LYS A 1 77 ? 10.841 1.120 -18.245 1.00 88.94 77 LYS A C 1
ATOM 596 O O . LYS A 1 77 ? 11.859 0.531 -17.912 1.00 88.94 77 LYS A O 1
ATOM 601 N N . ARG A 1 78 ? 10.529 2.338 -17.784 1.00 88.19 78 ARG A N 1
ATOM 602 C CA . ARG A 1 78 ? 11.363 3.130 -16.866 1.00 88.19 78 ARG A CA 1
ATOM 603 C C . ARG A 1 78 ? 11.633 2.418 -15.538 1.00 88.19 78 ARG A C 1
ATOM 605 O O . ARG A 1 78 ? 12.785 2.377 -15.109 1.00 88.19 78 ARG A O 1
ATOM 612 N N . ILE A 1 79 ? 10.611 1.833 -14.909 1.00 91.44 79 ILE A N 1
ATOM 613 C CA . ILE A 1 79 ? 10.767 1.109 -13.637 1.00 91.44 79 ILE A CA 1
ATOM 614 C C . ILE A 1 79 ? 11.562 -0.177 -13.865 1.00 91.44 79 ILE A C 1
ATOM 616 O O . ILE A 1 79 ? 12.503 -0.457 -13.120 1.00 91.44 79 ILE A O 1
ATOM 620 N N . ALA A 1 80 ? 11.252 -0.916 -14.933 1.00 90.25 80 ALA A N 1
ATOM 621 C CA . ALA A 1 80 ? 12.000 -2.114 -15.306 1.00 90.25 80 ALA A CA 1
ATOM 622 C C . ALA A 1 80 ? 13.494 -1.809 -15.530 1.00 90.25 80 ALA A C 1
ATOM 624 O O . ALA A 1 80 ? 14.357 -2.483 -14.964 1.00 90.25 80 ALA A O 1
ATOM 625 N N . THR A 1 81 ? 13.814 -0.745 -16.276 1.00 93.69 81 THR A N 1
ATOM 626 C CA . THR A 1 81 ? 15.203 -0.321 -16.507 1.00 93.69 81 THR A CA 1
ATOM 627 C C . THR A 1 81 ? 15.885 0.166 -15.235 1.00 93.69 81 THR A C 1
ATOM 629 O O . THR A 1 81 ? 17.044 -0.166 -15.016 1.00 93.69 81 THR A O 1
ATOM 632 N N . ALA A 1 82 ? 15.187 0.895 -14.359 1.00 93.62 82 ALA A N 1
ATOM 633 C CA . ALA A 1 82 ? 15.756 1.358 -13.095 1.00 93.62 82 ALA A CA 1
ATOM 634 C C . ALA A 1 82 ? 16.141 0.178 -12.188 1.00 93.62 82 ALA A C 1
ATOM 636 O O . ALA A 1 82 ? 17.249 0.147 -11.651 1.00 93.62 82 ALA A O 1
ATOM 637 N N . ARG A 1 83 ? 15.269 -0.836 -12.080 1.00 93.38 83 ARG A N 1
ATOM 638 C CA . ARG A 1 83 ? 15.553 -2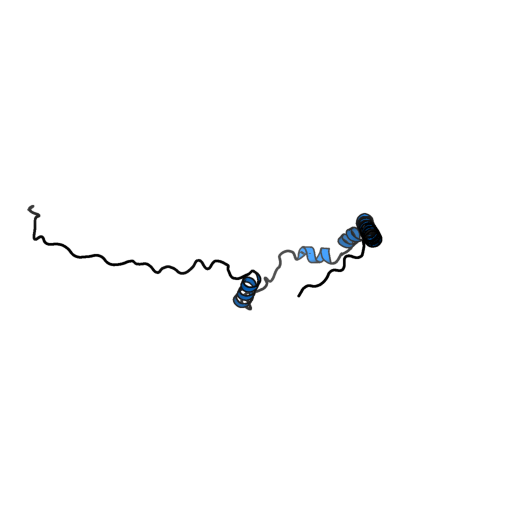.077 -11.339 1.00 93.38 83 ARG A CA 1
ATOM 639 C C . ARG A 1 83 ? 16.737 -2.830 -11.941 1.00 93.38 83 ARG A C 1
ATOM 641 O O . ARG A 1 83 ? 17.610 -3.272 -11.198 1.00 93.38 83 ARG A O 1
ATOM 648 N N . ALA A 1 84 ? 16.791 -2.948 -13.268 1.00 94.12 84 ALA A N 1
ATOM 649 C CA . ALA A 1 84 ? 17.893 -3.610 -13.961 1.00 94.12 84 ALA A CA 1
ATOM 650 C C . ALA A 1 84 ? 19.233 -2.890 -13.736 1.00 94.12 84 ALA A C 1
ATOM 652 O O . ALA A 1 84 ? 20.225 -3.546 -13.417 1.00 94.12 84 ALA A O 1
ATOM 653 N N . SER A 1 85 ? 19.254 -1.557 -13.832 1.00 95.38 85 SER A N 1
ATOM 654 C CA . SER A 1 85 ? 20.442 -0.739 -13.575 1.00 95.38 85 SER A CA 1
ATOM 655 C C . SER A 1 85 ? 20.913 -0.848 -12.127 1.00 95.38 85 SER A C 1
ATOM 657 O O . SER A 1 85 ? 22.099 -1.067 -11.897 1.00 95.38 85 SER A O 1
ATOM 659 N N . LEU A 1 86 ? 20.000 -0.778 -11.151 1.00 95.31 86 LEU A N 1
ATOM 660 C CA . LEU A 1 86 ? 20.337 -0.954 -9.736 1.00 95.31 86 LEU A CA 1
ATOM 661 C C . LEU A 1 86 ? 20.898 -2.355 -9.459 1.00 95.31 86 LEU A C 1
ATOM 663 O O . LEU A 1 86 ? 21.897 -2.494 -8.759 1.00 95.31 86 LEU A O 1
ATOM 667 N N . ALA A 1 87 ? 20.295 -3.397 -10.036 1.00 94.44 87 ALA A N 1
ATOM 668 C CA . ALA A 1 87 ? 20.781 -4.766 -9.888 1.00 94.44 87 ALA A CA 1
ATOM 669 C C . ALA A 1 87 ? 22.156 -4.966 -10.548 1.00 94.44 87 ALA A C 1
ATOM 671 O O . ALA A 1 87 ? 23.012 -5.650 -9.992 1.00 94.44 87 ALA A O 1
ATOM 672 N N . ALA A 1 88 ? 22.386 -4.372 -11.723 1.00 93.94 88 ALA A N 1
ATOM 673 C CA . ALA A 1 88 ? 23.686 -4.399 -12.387 1.00 93.94 88 ALA A CA 1
ATOM 674 C C . ALA A 1 88 ? 24.754 -3.665 -11.566 1.00 93.94 88 ALA A C 1
ATOM 676 O O . ALA A 1 88 ? 25.8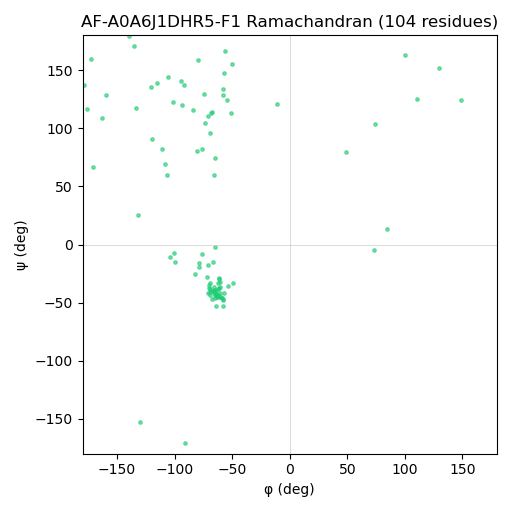61 -4.177 -11.418 1.00 93.94 88 ALA A O 1
ATOM 677 N N . GLU A 1 89 ? 24.409 -2.517 -10.983 1.00 90.88 89 GLU A N 1
ATOM 678 C CA . GLU A 1 89 ? 25.301 -1.767 -10.104 1.00 90.88 89 GLU A CA 1
ATOM 679 C C . GLU A 1 89 ? 25.626 -2.535 -8.823 1.00 90.88 89 GLU A C 1
ATOM 681 O O . GLU A 1 89 ? 26.794 -2.676 -8.477 1.00 90.88 89 GLU A O 1
ATOM 686 N N . GLY A 1 90 ? 24.622 -3.128 -8.172 1.00 87.56 90 GLY A N 1
ATOM 687 C CA . GLY A 1 90 ? 24.824 -3.984 -7.004 1.00 87.56 90 GLY A CA 1
ATOM 688 C C . GLY A 1 90 ? 25.753 -5.165 -7.297 1.00 87.56 90 GLY A C 1
ATOM 689 O O . GLY A 1 90 ? 26.654 -5.443 -6.510 1.00 87.56 90 GLY A O 1
ATOM 690 N N . ARG A 1 91 ? 25.604 -5.818 -8.461 1.00 87.56 91 ARG A N 1
ATOM 691 C CA . ARG A 1 91 ? 26.521 -6.887 -8.898 1.00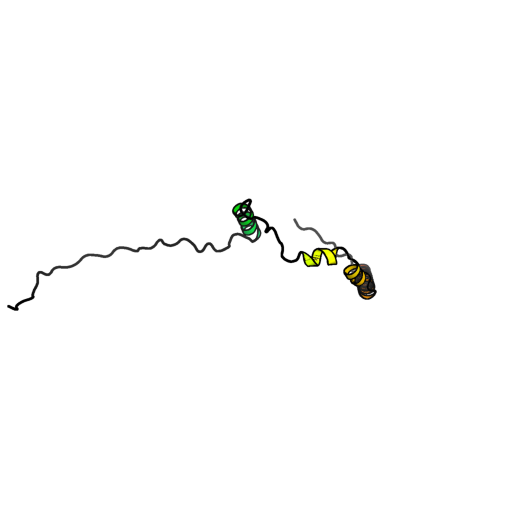 87.56 91 ARG A CA 1
ATOM 692 C C . ARG A 1 91 ? 27.935 -6.372 -9.160 1.00 87.56 91 ARG A C 1
ATOM 694 O O . ARG A 1 91 ? 28.891 -7.011 -8.737 1.00 87.56 91 ARG A O 1
ATOM 701 N N . ARG A 1 92 ? 28.089 -5.222 -9.827 1.00 84.75 92 ARG A N 1
ATOM 702 C CA . ARG A 1 92 ? 29.408 -4.604 -10.054 1.00 84.75 92 ARG A CA 1
ATOM 703 C C . ARG A 1 92 ? 30.094 -4.249 -8.739 1.00 84.75 92 ARG A C 1
ATOM 705 O O . ARG A 1 92 ? 31.265 -4.568 -8.580 1.00 84.75 92 ARG A O 1
ATOM 712 N N . ALA A 1 93 ? 29.362 -3.656 -7.800 1.00 81.12 93 ALA A N 1
ATOM 713 C CA . ALA A 1 93 ? 29.864 -3.308 -6.475 1.00 81.12 93 ALA A CA 1
ATOM 714 C C . ALA A 1 93 ? 30.216 -4.543 -5.631 1.00 81.12 93 ALA A C 1
ATOM 716 O O . ALA A 1 93 ? 31.196 -4.510 -4.895 1.00 81.12 93 ALA A O 1
ATOM 717 N N . ALA A 1 94 ? 29.455 -5.635 -5.745 1.00 77.62 94 ALA A N 1
ATOM 718 C CA . ALA A 1 94 ? 29.767 -6.902 -5.082 1.00 77.62 94 ALA A CA 1
ATOM 719 C C . ALA A 1 94 ? 31.001 -7.595 -5.683 1.00 77.62 94 ALA A C 1
ATOM 721 O O . ALA A 1 94 ? 31.781 -8.191 -4.952 1.00 77.62 94 ALA A O 1
ATOM 722 N N . ASN A 1 95 ? 31.205 -7.485 -6.999 1.00 75.00 95 ASN A N 1
ATOM 723 C CA . ASN A 1 95 ? 32.363 -8.066 -7.686 1.00 75.00 95 ASN A CA 1
ATOM 724 C C . ASN A 1 95 ? 33.646 -7.229 -7.527 1.00 75.00 95 ASN A C 1
ATOM 726 O O . ASN A 1 95 ? 34.733 -7.743 -7.768 1.00 75.00 95 ASN A O 1
ATOM 730 N N . SER A 1 96 ? 33.533 -5.947 -7.161 1.00 73.94 96 SER A N 1
ATOM 731 C CA . SER A 1 96 ? 34.670 -5.029 -6.990 1.00 73.94 96 SER A CA 1
ATOM 732 C C . SER A 1 96 ? 35.049 -4.757 -5.532 1.00 73.94 96 SER A C 1
ATOM 734 O O . SER A 1 96 ? 36.100 -4.167 -5.282 1.00 73.94 96 SER A O 1
ATOM 736 N N . ARG A 1 97 ? 34.227 -5.175 -4.561 1.00 67.12 97 ARG A N 1
ATOM 737 C CA . ARG A 1 97 ? 34.496 -5.011 -3.126 1.00 67.12 97 ARG A CA 1
ATOM 738 C C . ARG A 1 97 ? 34.673 -6.376 -2.459 1.00 67.12 97 ARG A C 1
ATOM 740 O O . ARG A 1 97 ? 33.886 -7.277 -2.741 1.00 67.12 97 ARG A O 1
ATOM 747 N N . PRO A 1 98 ? 35.637 -6.546 -1.533 1.00 67.62 98 PRO A N 1
ATOM 748 C CA . PRO A 1 98 ? 35.634 -7.715 -0.662 1.00 67.62 98 PRO A CA 1
ATOM 749 C C . PRO A 1 98 ? 34.303 -7.744 0.101 1.00 67.62 98 PRO A C 1
ATOM 751 O O . PRO A 1 98 ? 33.841 -6.706 0.579 1.00 67.62 98 PRO A O 1
ATOM 754 N N . ALA A 1 99 ? 33.655 -8.911 0.151 1.00 69.38 99 ALA A N 1
ATOM 755 C CA . ALA A 1 99 ? 32.333 -9.071 0.747 1.00 69.38 99 ALA A CA 1
ATOM 756 C C . ALA A 1 99 ? 32.306 -8.473 2.164 1.00 69.38 99 ALA A C 1
ATOM 758 O O . ALA A 1 99 ? 32.966 -8.983 3.069 1.00 69.38 99 ALA A O 1
ATOM 759 N N . LEU A 1 100 ? 31.547 -7.388 2.355 1.00 69.31 100 LEU A N 1
ATOM 760 C CA . LEU A 1 100 ? 31.328 -6.808 3.677 1.00 69.31 100 LEU A CA 1
ATOM 761 C C . LEU A 1 100 ? 30.468 -7.789 4.475 1.00 69.31 100 LEU A C 1
ATOM 763 O O . LEU A 1 100 ? 29.245 -7.826 4.326 1.00 69.31 100 LEU A O 1
ATOM 767 N N . ARG A 1 101 ? 31.119 -8.626 5.288 1.00 69.31 101 ARG A N 1
ATOM 768 C CA . ARG A 1 101 ? 30.432 -9.464 6.267 1.00 69.31 101 ARG A CA 1
ATOM 769 C C . ARG A 1 101 ? 29.832 -8.550 7.324 1.00 69.31 101 ARG A C 1
ATOM 771 O O . ARG A 1 101 ? 30.543 -7.879 8.064 1.00 69.31 101 ARG A O 1
ATOM 778 N N . VAL A 1 102 ? 28.507 -8.518 7.371 1.00 76.75 102 VAL A N 1
ATOM 779 C CA . VAL A 1 102 ? 27.783 -7.931 8.493 1.00 76.75 102 VAL A CA 1
ATOM 780 C C . VAL A 1 102 ? 27.922 -8.900 9.660 1.00 76.75 102 VAL A C 1
ATOM 782 O O . VAL A 1 102 ? 27.303 -9.961 9.672 1.00 76.75 102 VAL A O 1
ATOM 785 N N . GLU A 1 103 ? 28.772 -8.554 10.618 1.00 75.81 103 GLU A N 1
ATOM 786 C CA . GLU A 1 103 ? 28.899 -9.283 11.875 1.00 75.81 103 GLU A CA 1
ATOM 787 C C . GLU A 1 103 ? 27.831 -8.778 12.845 1.00 75.81 103 GLU A C 1
ATOM 789 O O . GLU A 1 103 ? 27.805 -7.607 13.234 1.00 75.81 103 GLU A O 1
ATOM 794 N N . SER A 1 104 ? 26.907 -9.665 13.209 1.00 74.06 104 SER A N 1
ATOM 795 C CA . SER A 1 104 ? 25.912 -9.398 14.241 1.00 74.06 104 SER A CA 1
ATOM 796 C C . SER A 1 104 ? 26.616 -9.313 15.592 1.00 74.06 104 SER A C 1
ATOM 798 O O . SER A 1 104 ? 27.147 -10.310 16.077 1.00 74.06 104 SER A O 1
ATOM 800 N N . ARG A 1 105 ? 26.630 -8.127 16.204 1.00 69.25 105 ARG A N 1
ATOM 801 C CA . ARG A 1 105 ? 26.995 -7.984 17.616 1.00 69.25 105 ARG A CA 1
ATOM 802 C C . ARG A 1 105 ? 25.724 -8.021 18.457 1.00 69.25 105 ARG A C 1
ATOM 804 O O . ARG A 1 105 ? 24.818 -7.221 18.218 1.00 69.25 105 ARG A O 1
ATOM 811 N N . CYS A 1 106 ? 25.681 -9.002 19.354 1.00 57.56 106 CYS A N 1
ATOM 812 C CA . CYS A 1 106 ? 24.677 -9.162 20.400 1.00 57.56 106 CYS A CA 1
ATOM 813 C C . CYS A 1 106 ? 24.891 -8.144 21.522 1.00 57.56 106 CYS A C 1
ATOM 815 O O . CYS A 1 106 ? 26.070 -7.809 21.784 1.00 57.56 106 CYS A O 1
#